Protein AF-A0A497P9Q4-F1 (afdb_monomer_lite)

Foldseek 3Di:
DDLVVLLVVLQCCLAPPFQKKDFDWDQDPVGIEGPDIWTAGLFKIFQWDDDPPRDTDTDMDGRPPVSNVVCCQQSVLSNVLSVQLSCVLVLLHAPVVSVVSLVSNPVRLVVVVVVCVVVCVVHVDDMDGDDSVVSVVSSVVSNVPSPHDHDDPPPPVSPPDDPPPDPDD

pLDDT: mean 74.86, std 11.6, range [41.75, 91.69]

Structure (mmCIF, N/CA/C/O backbone):
data_AF-A0A497P9Q4-F1
#
_entry.id   AF-A0A497P9Q4-F1
#
loop_
_atom_site.group_PDB
_atom_site.id
_atom_site.type_symbol
_atom_site.label_atom_id
_atom_site.label_alt_id
_atom_site.label_comp_id
_atom_site.label_asym_id
_atom_site.label_entity_id
_atom_site.label_seq_id
_atom_site.pdbx_PDB_ins_code
_atom_site.Cartn_x
_atom_site.Cartn_y
_atom_site.Cartn_z
_atom_site.occupancy
_atom_site.B_iso_or_equiv
_atom_site.auth_seq_id
_atom_site.auth_comp_id
_atom_site.auth_asym_id
_atom_site.auth_atom_id
_atom_site.pdbx_PDB_model_num
ATOM 1 N N . MET A 1 1 ? -23.223 4.518 8.539 1.00 63.44 1 MET A N 1
ATOM 2 C CA . MET A 1 1 ? -22.195 3.560 8.084 1.00 63.44 1 MET A CA 1
ATOM 3 C C . MET A 1 1 ? -21.773 2.740 9.290 1.00 63.44 1 MET A C 1
ATOM 5 O O . MET A 1 1 ? -21.449 3.337 10.309 1.00 63.44 1 MET A O 1
ATOM 9 N N . THR A 1 2 ? -21.890 1.415 9.238 1.00 78.62 2 THR A N 1
ATOM 10 C CA . THR A 1 2 ? -21.587 0.546 10.391 1.00 78.62 2 THR A CA 1
ATOM 11 C C . THR A 1 2 ? -20.082 0.281 10.493 1.00 78.62 2 THR A C 1
ATOM 13 O O . THR A 1 2 ? -19.375 0.343 9.486 1.00 78.62 2 THR A O 1
ATOM 16 N N . ILE A 1 3 ? -19.579 -0.062 11.686 1.00 72.06 3 ILE A N 1
ATOM 17 C CA . ILE A 1 3 ? -18.164 -0.440 11.886 1.00 72.06 3 ILE A CA 1
ATOM 18 C C . ILE A 1 3 ? -17.773 -1.582 10.938 1.00 72.06 3 ILE A C 1
ATOM 20 O O . ILE A 1 3 ? -16.712 -1.531 10.330 1.00 72.06 3 ILE A O 1
ATOM 24 N N . ARG A 1 4 ? -18.670 -2.553 10.711 1.00 73.56 4 ARG A N 1
ATOM 25 C CA . ARG A 1 4 ? -18.455 -3.662 9.765 1.00 73.56 4 ARG A CA 1
ATOM 26 C C . ARG A 1 4 ? -18.195 -3.178 8.334 1.00 73.56 4 ARG A C 1
ATOM 28 O O . ARG A 1 4 ? -17.281 -3.675 7.686 1.00 73.56 4 ARG A O 1
ATOM 35 N N . GLN A 1 5 ? -18.962 -2.197 7.850 1.00 77.31 5 GLN A N 1
ATOM 36 C CA . GLN A 1 5 ? -18.768 -1.622 6.511 1.00 77.31 5 GLN A CA 1
ATOM 37 C C . GLN A 1 5 ? -17.418 -0.912 6.397 1.00 77.31 5 GLN A C 1
ATOM 39 O O . GLN A 1 5 ? -16.720 -1.064 5.401 1.00 77.31 5 GLN A O 1
ATOM 44 N N . VAL A 1 6 ? -17.037 -0.170 7.436 1.00 73.12 6 VAL A N 1
ATOM 45 C CA . VAL A 1 6 ? -15.745 0.515 7.504 1.00 73.12 6 VAL A CA 1
ATOM 46 C C . VAL A 1 6 ? -14.591 -0.485 7.494 1.00 73.12 6 VAL A C 1
ATOM 48 O O . VAL A 1 6 ? -13.665 -0.332 6.703 1.00 73.12 6 VAL A O 1
ATOM 51 N N . SER A 1 7 ? -14.653 -1.520 8.335 1.00 72.69 7 SER A N 1
ATOM 52 C CA . SER A 1 7 ? -13.640 -2.575 8.394 1.00 72.69 7 SER A CA 1
ATOM 53 C C . SER A 1 7 ? -13.483 -3.273 7.050 1.00 72.69 7 SER A C 1
ATOM 55 O O . SER A 1 7 ? -12.363 -3.459 6.584 1.00 72.69 7 SER A O 1
ATOM 57 N N . LEU A 1 8 ? -14.604 -3.615 6.408 1.00 80.88 8 LEU A N 1
ATOM 58 C CA . LEU A 1 8 ? -14.600 -4.247 5.096 1.00 80.88 8 LEU A CA 1
ATOM 59 C C . LEU A 1 8 ? -13.942 -3.343 4.052 1.00 80.88 8 LEU A C 1
ATOM 61 O O . LEU A 1 8 ? -13.087 -3.806 3.307 1.00 80.88 8 LEU A O 1
ATOM 65 N N . ILE A 1 9 ? -14.296 -2.055 4.026 1.00 81.25 9 ILE A N 1
ATOM 66 C CA . ILE A 1 9 ? -13.698 -1.094 3.096 1.00 81.25 9 ILE A CA 1
ATOM 67 C C . ILE A 1 9 ? -12.200 -0.964 3.348 1.00 81.25 9 ILE A C 1
ATOM 69 O O . ILE A 1 9 ? -11.445 -1.062 2.391 1.00 81.25 9 ILE A O 1
ATOM 73 N N . MET A 1 10 ? -11.759 -0.826 4.602 1.00 78.31 10 MET A N 1
ATOM 74 C CA . MET A 1 10 ? -10.332 -0.728 4.926 1.00 78.31 10 MET A CA 1
ATOM 75 C C . MET A 1 10 ? -9.547 -1.958 4.466 1.00 78.31 10 MET A C 1
ATOM 77 O O . MET A 1 10 ? -8.491 -1.815 3.853 1.00 78.31 10 MET A O 1
ATOM 81 N N . VAL A 1 11 ? -10.069 -3.160 4.720 1.00 78.94 11 VAL A N 1
ATOM 82 C CA . VAL A 1 11 ? -9.423 -4.408 4.293 1.00 78.94 11 VAL A CA 1
ATOM 83 C C . VAL A 1 11 ? -9.405 -4.510 2.768 1.00 78.94 11 VAL A C 1
ATOM 85 O O . VAL A 1 11 ? -8.350 -4.758 2.191 1.00 78.94 11 VAL A O 1
ATOM 88 N N . LEU A 1 12 ? -10.531 -4.255 2.094 1.00 83.56 12 LEU A N 1
ATOM 89 C CA . LEU A 1 12 ? -10.599 -4.278 0.630 1.00 83.56 12 LEU A CA 1
ATOM 90 C C . LEU A 1 12 ? -9.632 -3.266 0.007 1.00 83.56 12 LEU A C 1
ATOM 92 O O . LEU A 1 12 ? -8.927 -3.605 -0.941 1.00 83.56 12 LEU A O 1
ATOM 96 N N . THR A 1 13 ? -9.534 -2.055 0.560 1.00 81.31 13 THR A N 1
ATOM 97 C CA . THR A 1 13 ? -8.573 -1.057 0.083 1.00 81.31 13 THR A CA 1
ATOM 98 C C . THR A 1 13 ? -7.134 -1.472 0.352 1.00 81.31 13 THR A C 1
ATOM 100 O O . THR A 1 13 ? -6.291 -1.236 -0.500 1.00 81.31 13 THR A O 1
ATOM 103 N N . SER A 1 14 ? -6.824 -2.125 1.476 1.00 79.06 14 SER A N 1
ATOM 104 C CA . SER A 1 14 ? -5.466 -2.633 1.738 1.00 79.06 14 SER A CA 1
ATOM 105 C C . SER A 1 14 ? -5.046 -3.725 0.749 1.00 79.06 14 SER A C 1
ATOM 107 O O . SER A 1 14 ? -3.877 -3.807 0.385 1.00 79.06 14 SER A O 1
ATOM 109 N N . VAL A 1 15 ? -5.992 -4.56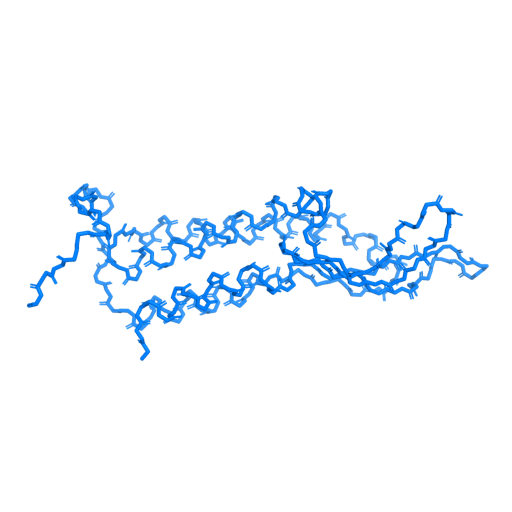4 0.324 1.00 83.31 15 VAL A N 1
ATOM 110 C CA . VAL A 1 15 ? -5.726 -5.723 -0.539 1.00 83.31 15 VAL A CA 1
ATOM 111 C C . VAL A 1 15 ? -5.684 -5.331 -2.020 1.00 83.31 15 VAL A C 1
ATOM 113 O O . VAL A 1 15 ? -4.820 -5.794 -2.765 1.00 83.31 15 VAL A O 1
ATOM 116 N N . VAL A 1 16 ? -6.620 -4.482 -2.454 1.00 86.25 16 VAL A N 1
ATOM 117 C CA . VAL A 1 16 ? -6.833 -4.160 -3.873 1.00 86.25 16 VAL A CA 1
ATOM 118 C C . VAL A 1 16 ? -6.130 -2.872 -4.293 1.00 86.25 16 VAL A C 1
ATOM 120 O O . VAL A 1 16 ? -5.790 -2.735 -5.466 1.00 86.25 16 VAL A O 1
ATOM 123 N N . ALA A 1 17 ? -5.903 -1.910 -3.397 1.00 85.69 17 ALA A N 1
ATOM 124 C CA . ALA A 1 17 ? -5.277 -0.662 -3.817 1.00 85.69 17 ALA A CA 1
ATOM 125 C C . ALA A 1 17 ? -3.794 -0.866 -4.179 1.00 85.69 17 ALA A C 1
ATOM 127 O O . ALA A 1 17 ? -3.105 -1.666 -3.538 1.00 85.69 17 ALA A O 1
ATOM 128 N N . PRO A 1 18 ? -3.279 -0.104 -5.161 1.00 83.94 18 PRO A N 1
ATOM 129 C CA . PRO A 1 18 ? -1.856 -0.041 -5.446 1.00 83.94 18 PRO A CA 1
ATOM 130 C C . PRO A 1 18 ? -1.036 0.300 -4.203 1.00 83.94 18 PRO A C 1
ATOM 132 O O . PRO A 1 18 ? -1.241 1.325 -3.550 1.00 83.94 18 PRO A O 1
ATOM 135 N N . VAL A 1 19 ? -0.078 -0.567 -3.916 1.00 81.62 19 VAL A N 1
ATOM 136 C CA . VAL A 1 19 ? 0.941 -0.416 -2.881 1.00 81.62 19 VAL A CA 1
ATOM 137 C C . VAL A 1 19 ? 2.153 0.322 -3.438 1.00 81.62 19 VAL A C 1
ATOM 139 O O . VAL A 1 19 ? 2.765 1.161 -2.785 1.00 81.62 19 VAL A O 1
ATOM 142 N N . MET A 1 20 ? 2.504 0.052 -4.688 1.00 81.06 20 MET A N 1
ATOM 143 C CA . MET A 1 20 ? 3.636 0.715 -5.310 1.00 81.06 20 MET A CA 1
ATOM 144 C C . MET A 1 20 ? 3.381 0.923 -6.788 1.00 81.06 20 MET A C 1
ATOM 146 O O . MET A 1 20 ? 2.845 0.047 -7.459 1.00 81.06 20 MET A O 1
ATOM 150 N N . VAL A 1 21 ? 3.780 2.084 -7.288 1.00 84.62 21 VAL A N 1
ATOM 151 C CA . VAL A 1 21 ? 3.859 2.378 -8.712 1.00 84.62 21 VAL A CA 1
ATOM 152 C C . VAL A 1 21 ? 5.260 2.882 -8.990 1.00 84.62 21 VAL A C 1
ATOM 154 O O . VAL A 1 21 ? 5.690 3.860 -8.377 1.00 84.62 21 VAL A O 1
ATOM 157 N N . TYR A 1 22 ? 5.978 2.228 -9.894 1.00 82.44 22 TYR A N 1
ATOM 158 C CA . TYR A 1 22 ? 7.312 2.665 -10.285 1.00 82.44 22 TYR A CA 1
ATOM 159 C C . TYR A 1 22 ? 7.564 2.443 -11.778 1.00 82.44 22 TYR A C 1
ATOM 161 O O . TYR A 1 22 ? 6.955 1.561 -12.387 1.00 82.44 22 TYR A O 1
ATOM 169 N N . PRO A 1 23 ? 8.427 3.259 -12.398 1.00 84.12 23 PRO A N 1
ATOM 170 C CA . PRO A 1 23 ? 8.819 3.073 -13.786 1.00 84.12 23 PRO A CA 1
ATOM 171 C C . PRO A 1 23 ? 9.629 1.788 -13.963 1.00 84.12 23 PRO A C 1
ATOM 173 O O . PRO A 1 23 ? 10.600 1.552 -13.247 1.00 84.12 23 PRO A O 1
ATOM 176 N N . TYR A 1 24 ? 9.280 0.998 -14.969 1.00 83.25 24 TYR A N 1
ATOM 177 C CA . TYR A 1 24 ? 10.203 0.051 -15.571 1.00 83.25 24 TYR A CA 1
ATOM 178 C C . TYR A 1 24 ? 11.028 0.780 -16.623 1.00 83.25 24 TYR A C 1
ATOM 180 O O . TYR A 1 24 ? 10.468 1.450 -17.498 1.00 83.25 24 TYR A O 1
ATOM 188 N N . THR A 1 25 ? 12.350 0.669 -16.536 1.00 81.88 25 THR A N 1
ATOM 189 C CA . THR A 1 25 ? 13.243 1.348 -17.473 1.00 81.88 25 THR A CA 1
ATOM 190 C C . THR A 1 25 ? 14.056 0.370 -18.292 1.00 81.88 25 THR A C 1
ATOM 192 O O . THR A 1 25 ? 14.638 -0.562 -17.738 1.00 81.88 25 THR A O 1
ATOM 195 N N . GLY A 1 26 ? 14.175 0.661 -19.578 1.00 80.62 26 GLY A N 1
ATOM 196 C CA . GLY A 1 26 ? 15.080 -0.016 -20.491 1.00 80.62 26 GLY A CA 1
ATOM 197 C C . GLY A 1 26 ? 16.280 0.846 -20.846 1.00 80.62 26 GLY A C 1
ATOM 198 O O . GLY A 1 26 ? 16.281 2.069 -20.672 1.00 80.62 26 GLY A O 1
ATOM 199 N N . TRP A 1 27 ? 17.312 0.195 -21.374 1.00 79.81 27 TRP A N 1
ATOM 200 C CA . TRP A 1 27 ? 18.444 0.870 -21.997 1.00 79.81 27 TRP A CA 1
ATOM 201 C C . TRP A 1 27 ? 18.186 1.045 -23.492 1.00 79.81 27 TRP A C 1
ATOM 203 O O . TRP A 1 27 ? 17.932 0.079 -24.206 1.00 79.81 27 TRP A O 1
ATOM 213 N N . SER A 1 28 ? 18.290 2.285 -23.967 1.00 79.00 28 SER A N 1
ATOM 214 C CA . SER A 1 28 ? 18.187 2.644 -25.382 1.00 79.00 28 SER A CA 1
ATOM 215 C C . SER A 1 28 ? 19.455 3.363 -25.856 1.00 79.00 28 SER A C 1
ATOM 217 O O . SER A 1 28 ? 20.307 3.744 -25.051 1.00 79.00 28 SER A O 1
ATOM 219 N N . HIS A 1 29 ? 19.563 3.622 -27.163 1.00 76.62 29 HIS A N 1
ATOM 220 C CA . HIS A 1 29 ? 20.673 4.390 -27.747 1.00 76.62 29 HIS A CA 1
ATOM 221 C C . HIS A 1 29 ? 20.802 5.814 -27.167 1.00 76.62 29 HIS A C 1
ATOM 223 O O . HIS A 1 29 ? 21.880 6.397 -27.223 1.00 76.62 29 HIS A O 1
ATOM 229 N N . GLY A 1 30 ? 19.725 6.368 -26.596 1.00 79.50 30 GLY A N 1
ATOM 230 C CA . GLY A 1 30 ? 19.709 7.679 -25.940 1.00 79.50 30 GLY A CA 1
ATOM 231 C C . GLY A 1 30 ? 19.903 7.635 -24.420 1.00 79.50 30 GLY A C 1
ATOM 232 O O . GLY A 1 30 ? 19.703 8.657 -23.770 1.00 79.50 30 GLY A O 1
ATOM 233 N N . GLY A 1 31 ? 20.246 6.476 -23.847 1.00 80.81 31 GLY A N 1
ATOM 234 C CA . GLY A 1 31 ? 20.352 6.261 -22.401 1.00 80.81 31 GLY A CA 1
ATOM 235 C C . GLY A 1 31 ? 19.156 5.514 -21.807 1.00 80.81 31 GLY A C 1
ATOM 236 O O . GLY A 1 31 ? 18.397 4.846 -22.520 1.00 80.81 31 GLY A O 1
ATOM 237 N N . VAL A 1 32 ? 19.012 5.605 -20.482 1.00 80.06 32 VAL A N 1
ATOM 238 C CA . VAL A 1 32 ? 17.931 4.953 -19.731 1.00 80.06 32 VAL A CA 1
ATOM 239 C C . VAL A 1 32 ? 16.615 5.683 -19.986 1.00 80.06 32 VAL A C 1
ATOM 241 O O . VAL A 1 32 ? 16.522 6.891 -19.775 1.00 80.06 32 VAL A O 1
ATOM 244 N N . GLN A 1 33 ? 15.597 4.951 -20.432 1.00 81.88 33 GLN A N 1
ATOM 245 C CA . GLN A 1 33 ? 14.264 5.487 -20.703 1.00 81.88 33 GLN A CA 1
ATOM 246 C C . GLN A 1 33 ? 13.202 4.678 -19.966 1.00 81.88 33 GLN A C 1
ATOM 248 O O . GLN A 1 33 ? 13.346 3.472 -19.775 1.00 81.88 33 GLN A O 1
ATOM 253 N N . VAL A 1 34 ? 12.122 5.343 -19.557 1.00 82.81 34 VAL A N 1
ATOM 254 C CA . VAL A 1 34 ? 10.944 4.674 -18.995 1.00 82.81 34 VAL A CA 1
ATOM 255 C C . VAL A 1 34 ? 10.184 3.999 -20.132 1.00 82.81 34 VAL A C 1
ATOM 257 O O . VAL A 1 34 ? 9.712 4.677 -21.039 1.00 82.81 34 VAL A O 1
ATOM 260 N N . GLU A 1 35 ? 10.048 2.677 -20.078 1.00 83.25 35 GLU A N 1
ATOM 261 C CA . GLU A 1 35 ? 9.288 1.920 -21.079 1.00 83.25 35 GLU A CA 1
ATOM 262 C C . GLU A 1 35 ? 7.805 1.853 -20.711 1.00 83.25 35 GLU A C 1
ATOM 264 O O . GLU A 1 35 ? 6.931 2.050 -21.551 1.00 83.25 35 GLU A O 1
ATOM 269 N N . HIS A 1 36 ? 7.510 1.569 -19.442 1.00 84.94 36 HIS A N 1
ATOM 270 C CA . HIS A 1 36 ? 6.153 1.488 -18.912 1.00 84.94 36 HIS A CA 1
ATOM 271 C C . HIS A 1 36 ? 6.160 1.642 -17.388 1.00 84.94 36 HIS A C 1
ATOM 273 O O . HIS A 1 36 ? 7.201 1.539 -16.743 1.00 84.94 36 HIS A O 1
ATOM 279 N N . TYR A 1 37 ? 4.991 1.870 -16.794 1.00 85.62 37 TYR A N 1
ATOM 280 C CA . TYR A 1 37 ? 4.829 1.857 -15.341 1.00 85.62 37 TYR A CA 1
ATOM 281 C C . TYR A 1 37 ? 4.399 0.481 -14.860 1.00 85.62 37 TYR A C 1
ATOM 283 O O . TYR A 1 37 ? 3.546 -0.166 -15.469 1.00 85.62 37 TYR A O 1
ATOM 291 N N . GLN A 1 38 ? 4.972 0.067 -13.739 1.00 87.25 38 GLN A N 1
ATOM 292 C CA . GLN A 1 38 ? 4.554 -1.113 -13.009 1.00 87.25 38 GLN A CA 1
ATOM 293 C C . GLN A 1 38 ? 3.708 -0.701 -11.817 1.00 87.25 38 GLN A C 1
ATOM 295 O O . GLN A 1 38 ? 4.009 0.289 -11.152 1.00 87.25 38 GLN A O 1
ATOM 300 N N . VAL A 1 39 ? 2.664 -1.473 -11.542 1.00 88.62 39 VAL A N 1
ATOM 301 C CA . VAL A 1 39 ? 1.769 -1.290 -10.408 1.00 88.62 39 VAL A CA 1
ATOM 302 C C . VAL A 1 39 ? 1.729 -2.581 -9.613 1.00 88.62 39 VAL A C 1
ATOM 304 O O . VAL A 1 39 ? 1.401 -3.637 -10.141 1.00 88.62 39 VAL A O 1
ATOM 307 N N . TYR A 1 40 ? 2.036 -2.482 -8.330 1.00 85.88 40 TYR A N 1
ATOM 308 C CA . TYR A 1 40 ? 2.024 -3.586 -7.388 1.00 85.88 40 TYR A CA 1
ATOM 309 C C . TYR A 1 40 ? 0.885 -3.381 -6.408 1.00 85.88 40 TYR A C 1
ATOM 311 O O . TYR A 1 40 ? 0.808 -2.336 -5.766 1.00 85.88 40 TYR A O 1
ATOM 319 N N . ALA A 1 41 ? 0.037 -4.385 -6.259 1.00 88.44 41 ALA A N 1
ATOM 320 C CA . ALA A 1 41 ? -0.914 -4.525 -5.170 1.00 88.44 41 ALA A CA 1
ATOM 321 C C . ALA A 1 41 ? -0.718 -5.896 -4.509 1.00 88.44 41 ALA A C 1
ATOM 323 O O . ALA A 1 41 ? 0.064 -6.722 -4.978 1.00 88.44 41 ALA A O 1
ATOM 324 N N . MET A 1 42 ? -1.425 -6.156 -3.409 1.00 86.62 42 MET A N 1
ATOM 325 C CA . MET A 1 42 ? -1.252 -7.411 -2.673 1.00 86.62 42 MET A CA 1
ATOM 326 C C . MET A 1 42 ? -1.702 -8.635 -3.480 1.00 86.62 42 MET A C 1
ATOM 328 O O . MET A 1 42 ? -1.099 -9.697 -3.379 1.00 86.62 42 MET A O 1
ATOM 332 N N . VAL A 1 43 ? -2.781 -8.503 -4.257 1.00 90.06 43 VAL A N 1
ATOM 333 C CA . VAL A 1 43 ? -3.389 -9.627 -5.000 1.00 90.06 43 VAL A CA 1
ATOM 334 C C . VAL A 1 43 ? -3.261 -9.502 -6.509 1.00 90.06 43 VAL A C 1
ATOM 336 O O . VAL A 1 43 ? -3.602 -10.440 -7.228 1.00 90.06 43 VAL A O 1
ATOM 339 N N . TRP A 1 44 ? -2.787 -8.359 -7.000 1.00 90.69 44 TRP A N 1
ATOM 340 C CA . TRP A 1 44 ? -2.613 -8.130 -8.424 1.00 90.69 44 TRP A CA 1
ATOM 341 C C . TRP A 1 44 ? -1.382 -7.284 -8.715 1.00 90.69 44 TRP A C 1
ATOM 343 O O . TRP A 1 44 ? -0.913 -6.506 -7.888 1.00 90.69 44 TRP A O 1
ATOM 353 N N . TYR A 1 45 ? -0.869 -7.453 -9.919 1.00 89.06 45 TYR A N 1
ATOM 354 C CA . TYR A 1 45 ? 0.276 -6.737 -10.447 1.00 89.06 45 TYR A CA 1
ATOM 355 C C . TYR A 1 45 ? -0.021 -6.349 -11.892 1.00 89.0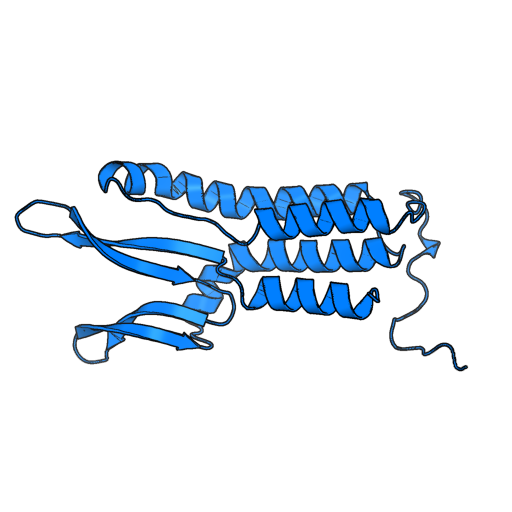6 45 TYR A C 1
ATOM 357 O O . TYR A 1 45 ? -0.621 -7.127 -12.630 1.00 89.06 45 TYR A O 1
ATOM 365 N N . TYR A 1 46 ? 0.400 -5.158 -12.295 1.00 89.62 46 TYR A N 1
ATOM 366 C CA . TYR A 1 46 ? 0.445 -4.731 -13.687 1.00 89.62 46 TYR A CA 1
ATOM 367 C C . TYR A 1 46 ? 1.877 -4.361 -14.044 1.00 89.62 46 TYR A C 1
ATOM 369 O O . TYR A 1 46 ? 2.494 -3.568 -13.340 1.00 89.62 46 TYR A O 1
ATOM 377 N N . GLY A 1 47 ? 2.400 -4.883 -15.146 1.00 87.94 47 GLY A N 1
ATOM 378 C CA . GLY A 1 47 ? 3.722 -4.496 -15.629 1.00 87.94 47 GLY A CA 1
ATOM 379 C C . GLY A 1 47 ? 4.334 -5.538 -16.548 1.00 87.94 47 GLY A C 1
ATOM 380 O O . GLY A 1 47 ? 3.616 -6.355 -17.129 1.00 87.94 47 GLY A O 1
ATOM 381 N N . ALA A 1 48 ? 5.662 -5.505 -16.670 1.00 81.06 48 ALA A N 1
ATOM 382 C CA . ALA A 1 48 ? 6.425 -6.488 -17.420 1.00 81.06 48 ALA A CA 1
ATOM 383 C C . ALA A 1 48 ? 6.170 -7.892 -16.873 1.00 81.06 48 ALA A C 1
ATOM 385 O O . ALA A 1 48 ? 6.359 -8.179 -15.689 1.00 81.06 48 ALA A O 1
ATOM 386 N N . VAL A 1 49 ? 5.758 -8.766 -17.773 1.00 74.12 49 VAL A N 1
ATOM 387 C CA . VAL A 1 49 ? 5.503 -10.168 -17.530 1.00 74.12 49 VAL A CA 1
ATOM 388 C C . VAL A 1 49 ? 6.485 -10.965 -18.381 1.00 74.12 49 VAL A C 1
ATOM 390 O O . VAL A 1 49 ? 6.445 -10.881 -19.609 1.00 74.12 49 VAL A O 1
ATOM 393 N N . TYR A 1 50 ? 7.345 -11.748 -17.725 1.00 67.56 50 TYR A N 1
ATOM 394 C CA . TYR A 1 50 ? 8.254 -12.665 -18.412 1.00 67.56 50 TYR A CA 1
ATOM 395 C C . TYR A 1 50 ? 7.443 -13.800 -19.054 1.00 67.56 50 TYR A C 1
ATOM 397 O O . TYR A 1 50 ? 6.819 -14.601 -18.346 1.00 67.56 50 TYR A O 1
ATOM 405 N N . GLY A 1 51 ? 7.418 -13.848 -20.387 1.00 60.53 51 GLY A N 1
ATOM 406 C CA . GLY A 1 51 ? 6.925 -14.988 -21.155 1.00 60.53 51 GLY A CA 1
ATOM 407 C C . GLY A 1 51 ? 7.992 -16.080 -21.264 1.00 60.53 51 GLY A C 1
ATOM 408 O O . GLY A 1 51 ? 9.189 -15.800 -21.211 1.00 60.53 51 GLY A O 1
ATOM 409 N N . GLY A 1 52 ? 7.575 -17.337 -21.447 1.00 52.94 52 GLY A N 1
ATOM 410 C CA . GLY A 1 52 ? 8.467 -18.509 -21.518 1.00 52.94 52 GLY A CA 1
ATOM 411 C C . GLY A 1 52 ? 9.479 -18.527 -22.677 1.00 52.94 52 GLY A C 1
ATOM 412 O O . GLY A 1 52 ? 10.217 -19.496 -22.807 1.00 52.94 52 GLY A O 1
ATOM 413 N N . TYR A 1 53 ? 9.538 -17.474 -23.497 1.00 51.59 53 TYR A N 1
ATOM 414 C CA . TYR A 1 53 ? 10.376 -17.381 -24.697 1.00 51.59 53 TYR A CA 1
ATOM 415 C C . TYR A 1 53 ? 11.209 -16.090 -24.776 1.00 51.59 53 TYR A C 1
ATOM 417 O O . TYR A 1 53 ? 11.676 -15.725 -25.848 1.00 51.59 53 TYR A O 1
ATOM 425 N N . GLY A 1 54 ? 11.410 -15.386 -23.654 1.00 56.97 54 GLY A N 1
ATOM 426 C CA . GLY A 1 54 ? 12.210 -14.150 -23.623 1.00 56.97 54 GLY A CA 1
ATOM 427 C C . GLY A 1 54 ? 11.481 -12.905 -24.140 1.00 56.97 54 GLY A C 1
ATOM 428 O O . GLY A 1 54 ? 12.072 -11.830 -24.202 1.00 56.97 54 GLY A O 1
ATOM 429 N N . GLU A 1 55 ? 10.194 -13.028 -24.469 1.00 56.38 55 GLU A N 1
ATOM 430 C CA . GLU A 1 55 ? 9.325 -11.894 -24.773 1.00 56.38 55 GLU A CA 1
ATOM 431 C C . GLU A 1 55 ? 8.752 -11.301 -23.480 1.00 56.38 55 GLU A C 1
ATOM 433 O O . GLU A 1 55 ? 8.194 -12.011 -22.634 1.00 56.38 55 GLU A O 1
ATOM 438 N N . TYR A 1 56 ? 8.881 -9.982 -23.338 1.00 68.81 56 TYR A N 1
ATOM 439 C CA . TYR A 1 56 ? 8.203 -9.218 -22.300 1.00 68.81 56 TYR A CA 1
ATOM 440 C C . TYR A 1 56 ? 6.865 -8.735 -22.847 1.00 68.81 56 TYR A C 1
ATOM 442 O O . TYR A 1 56 ? 6.814 -7.907 -23.754 1.00 68.81 56 TYR A O 1
ATOM 450 N N . SER A 1 57 ? 5.774 -9.229 -22.273 1.00 75.62 57 SER A N 1
ATOM 451 C CA . SER A 1 57 ? 4.451 -8.632 -22.473 1.00 75.62 57 SER A CA 1
ATOM 452 C C . SER A 1 57 ? 4.119 -7.737 -21.285 1.00 75.62 57 SER A C 1
ATOM 454 O O . SER A 1 57 ? 4.472 -8.075 -20.157 1.00 75.62 57 SER A O 1
ATOM 456 N N . VAL A 1 58 ? 3.424 -6.623 -21.503 1.00 84.62 58 VAL A N 1
ATOM 457 C CA . VAL A 1 58 ? 2.846 -5.837 -20.404 1.00 84.62 58 VAL A CA 1
ATOM 458 C C . VAL A 1 58 ? 1.431 -6.342 -20.151 1.00 84.62 58 VAL A C 1
ATOM 460 O O . VAL A 1 58 ? 0.632 -6.433 -21.082 1.00 84.62 58 VAL A O 1
ATOM 463 N N . GLY A 1 59 ? 1.108 -6.685 -18.906 1.00 87.81 59 GLY A N 1
ATOM 464 C CA . GLY A 1 59 ? -0.208 -7.231 -18.582 1.00 87.81 59 GLY A CA 1
ATOM 465 C C . GLY A 1 59 ? -0.534 -7.227 -17.097 1.00 87.81 59 GLY A C 1
ATOM 466 O O . GLY A 1 59 ? 0.305 -6.893 -16.263 1.00 87.81 59 GLY A O 1
ATOM 467 N N . ILE A 1 60 ? -1.778 -7.602 -16.784 1.00 90.06 60 ILE A N 1
ATOM 468 C CA . ILE A 1 60 ? -2.264 -7.775 -15.412 1.00 90.06 60 ILE A CA 1
ATOM 469 C C . ILE A 1 60 ? -2.119 -9.244 -15.018 1.00 90.06 60 ILE A C 1
ATOM 471 O O . ILE A 1 60 ? -2.562 -10.136 -15.743 1.00 90.06 60 ILE A O 1
ATOM 475 N N . ARG A 1 61 ? -1.543 -9.496 -13.846 1.00 88.75 61 ARG A N 1
ATOM 476 C CA . ARG A 1 61 ? -1.511 -10.810 -13.204 1.00 88.75 61 ARG A CA 1
ATOM 477 C C . ARG A 1 61 ? -2.194 -10.746 -11.853 1.00 88.75 61 ARG A C 1
ATOM 479 O O . ARG A 1 61 ? -2.016 -9.785 -11.110 1.00 88.75 61 ARG A O 1
ATOM 486 N N . PHE A 1 62 ? -2.929 -11.800 -11.530 1.00 91.69 62 PHE A N 1
ATOM 487 C CA . PHE A 1 62 ? -3.525 -12.003 -10.217 1.00 91.69 62 PHE A CA 1
ATOM 488 C C . PHE A 1 62 ? -2.802 -13.146 -9.515 1.00 91.69 62 PHE A C 1
ATOM 490 O O . PHE A 1 62 ? -2.465 -14.139 -10.156 1.00 91.69 62 PHE A O 1
ATOM 497 N N . PHE A 1 63 ? -2.584 -13.001 -8.209 1.00 88.94 63 PHE A N 1
ATOM 498 C CA . PHE A 1 63 ? -2.017 -14.043 -7.348 1.00 88.94 63 PHE A CA 1
ATOM 499 C C . PHE A 1 63 ? -0.665 -14.618 -7.821 1.00 88.94 63 PHE A C 1
ATOM 501 O O . PHE A 1 63 ? -0.406 -15.807 -7.651 1.00 88.94 63 PHE A O 1
ATOM 508 N N . ASP A 1 64 ? 0.204 -13.790 -8.414 1.00 86.62 64 ASP A N 1
ATOM 509 C CA . ASP A 1 64 ? 1.573 -14.190 -8.772 1.00 86.62 64 ASP A CA 1
ATOM 510 C C . ASP A 1 64 ? 2.404 -14.378 -7.483 1.00 86.62 64 ASP A C 1
ATOM 512 O O . ASP A 1 64 ? 2.659 -13.389 -6.789 1.00 86.62 64 ASP A O 1
ATOM 516 N N . PRO A 1 65 ? 2.831 -15.607 -7.122 1.00 86.25 65 PRO A N 1
ATOM 517 C CA . PRO A 1 65 ? 3.442 -15.867 -5.818 1.00 86.25 65 PRO A CA 1
ATOM 518 C C . PRO A 1 65 ? 4.734 -15.086 -5.584 1.00 86.25 65 PRO A C 1
ATOM 520 O O . PRO A 1 65 ? 4.999 -14.667 -4.458 1.00 86.25 65 PRO A O 1
ATOM 523 N N . LEU A 1 66 ? 5.530 -14.865 -6.634 1.00 84.25 66 LEU A N 1
ATOM 524 C CA . LEU A 1 66 ? 6.790 -14.135 -6.526 1.00 84.25 66 LEU A CA 1
ATOM 525 C C . LEU A 1 66 ? 6.527 -12.658 -6.216 1.00 84.25 66 LEU A C 1
ATOM 527 O O . LEU A 1 66 ? 7.182 -12.079 -5.350 1.00 84.25 66 LEU A O 1
ATOM 531 N N . MET A 1 67 ? 5.527 -12.072 -6.878 1.00 82.56 67 MET A N 1
ATOM 532 C CA . MET A 1 67 ? 5.128 -10.682 -6.642 1.00 82.56 67 MET A CA 1
ATOM 533 C C . MET A 1 67 ? 4.401 -10.504 -5.306 1.00 82.56 67 MET A C 1
ATOM 535 O O . MET A 1 67 ? 4.578 -9.500 -4.616 1.00 82.56 67 MET A O 1
ATOM 539 N N . MET A 1 68 ? 3.616 -11.494 -4.881 1.00 84.00 68 MET A N 1
ATOM 540 C CA . MET A 1 68 ? 3.024 -11.491 -3.544 1.00 84.00 68 MET A CA 1
ATOM 541 C C . MET A 1 68 ? 4.119 -11.521 -2.474 1.00 84.00 68 MET A C 1
ATOM 543 O O . MET A 1 68 ? 4.107 -10.696 -1.566 1.00 84.00 68 MET A O 1
ATOM 547 N N . LEU A 1 69 ? 5.116 -12.401 -2.612 1.00 85.69 69 LEU A N 1
ATOM 548 C CA . LEU A 1 69 ? 6.249 -12.475 -1.685 1.00 85.69 69 LEU A CA 1
ATOM 549 C C . LEU A 1 69 ? 7.042 -11.163 -1.626 1.00 85.69 69 LEU A C 1
ATOM 551 O O . LEU A 1 69 ? 7.407 -10.724 -0.536 1.00 85.69 69 LEU A O 1
ATOM 555 N N . SER A 1 70 ? 7.274 -10.508 -2.768 1.00 80.38 70 SER A N 1
ATOM 556 C CA . SER A 1 70 ? 8.017 -9.241 -2.811 1.00 80.38 70 SER A CA 1
ATOM 557 C C . SER A 1 70 ? 7.246 -8.062 -2.207 1.00 80.38 70 SER A C 1
ATOM 559 O O . SER A 1 70 ? 7.858 -7.117 -1.709 1.00 80.38 70 SER A O 1
ATOM 561 N N . THR A 1 71 ? 5.911 -8.122 -2.180 1.00 81.56 71 THR A N 1
ATOM 562 C CA . THR A 1 71 ? 5.055 -7.070 -1.608 1.00 81.56 71 THR A CA 1
ATOM 563 C C . THR A 1 71 ? 4.709 -7.288 -0.132 1.00 81.56 71 THR A C 1
ATOM 565 O O . THR A 1 71 ? 4.249 -6.344 0.517 1.00 81.56 71 THR A O 1
ATOM 568 N N . ILE A 1 72 ? 4.968 -8.471 0.445 1.00 85.81 72 ILE A N 1
ATOM 569 C CA . ILE A 1 72 ? 4.729 -8.784 1.873 1.00 85.81 72 ILE A CA 1
ATOM 570 C C . ILE A 1 72 ? 5.326 -7.740 2.829 1.00 85.81 72 ILE A C 1
ATOM 572 O O . ILE A 1 72 ? 4.585 -7.264 3.694 1.00 85.81 72 ILE A O 1
ATOM 576 N N . PRO A 1 73 ? 6.607 -7.329 2.700 1.00 84.06 73 PRO A N 1
ATOM 577 C CA . PRO A 1 73 ? 7.213 -6.393 3.647 1.00 84.06 73 PRO A CA 1
ATOM 578 C C . PRO A 1 73 ? 6.477 -5.055 3.721 1.00 84.06 73 PRO A C 1
ATOM 580 O O . PRO A 1 73 ? 6.461 -4.423 4.770 1.00 84.06 73 PRO A O 1
ATOM 583 N N . VAL A 1 74 ? 5.842 -4.635 2.624 1.00 81.94 74 VAL A N 1
ATOM 584 C CA . VAL A 1 74 ? 5.107 -3.369 2.548 1.00 81.94 74 VAL A CA 1
ATOM 585 C C . VAL A 1 74 ? 3.630 -3.549 2.917 1.00 81.94 74 VAL A C 1
ATOM 587 O O . VAL A 1 74 ? 3.062 -2.718 3.621 1.00 81.94 74 VAL A O 1
ATOM 590 N N . THR A 1 75 ? 3.002 -4.644 2.486 1.00 82.25 75 THR A N 1
ATOM 591 C CA . THR A 1 75 ? 1.560 -4.893 2.671 1.00 82.25 75 THR A CA 1
ATOM 592 C C . THR A 1 75 ? 1.196 -5.354 4.078 1.00 82.25 75 THR A C 1
ATOM 594 O O . THR A 1 75 ? 0.180 -4.912 4.614 1.00 82.25 75 THR A O 1
ATOM 597 N N . VAL A 1 76 ? 2.018 -6.198 4.713 1.00 86.56 76 VAL A N 1
ATOM 598 C CA . VAL A 1 76 ? 1.734 -6.725 6.058 1.00 86.56 76 VAL A CA 1
ATOM 599 C C . VAL A 1 76 ? 1.617 -5.608 7.104 1.00 86.56 76 VAL A C 1
ATOM 601 O O . VAL A 1 76 ? 0.611 -5.584 7.812 1.00 86.56 76 VAL A O 1
ATOM 604 N N . PRO A 1 77 ? 2.546 -4.637 7.195 1.00 85.69 77 PRO A N 1
ATOM 605 C CA . PRO A 1 77 ? 2.400 -3.501 8.107 1.00 85.69 77 PRO A CA 1
ATOM 606 C C . PRO A 1 77 ? 1.109 -2.701 7.896 1.00 85.69 77 PRO A C 1
ATOM 608 O O . PRO A 1 77 ? 0.468 -2.295 8.866 1.00 85.69 77 PRO A O 1
ATOM 611 N N . VAL A 1 78 ? 0.709 -2.498 6.636 1.00 83.19 78 VAL A N 1
ATOM 612 C CA . VAL A 1 78 ? -0.508 -1.755 6.278 1.00 83.19 78 VAL A CA 1
ATOM 613 C C . VAL A 1 78 ? -1.762 -2.518 6.705 1.00 83.19 78 VAL A C 1
ATOM 615 O O . VAL A 1 78 ? -2.658 -1.929 7.311 1.00 83.19 78 VAL A O 1
ATOM 618 N N . LEU A 1 79 ? -1.801 -3.833 6.482 1.00 84.31 79 LEU A N 1
ATOM 619 C CA . LEU A 1 79 ? -2.886 -4.695 6.955 1.00 84.31 79 LEU A CA 1
ATOM 620 C C . LEU A 1 79 ? -2.981 -4.720 8.480 1.00 84.31 79 LEU A C 1
ATOM 622 O O . LEU A 1 79 ? -4.073 -4.589 9.030 1.00 84.31 79 LEU A O 1
ATOM 626 N N . LEU A 1 80 ? -1.851 -4.858 9.176 1.00 86.56 80 LEU A N 1
ATOM 627 C CA . LEU A 1 80 ? -1.834 -4.855 10.636 1.00 86.56 80 LEU A CA 1
ATOM 628 C C . LEU A 1 80 ? -2.320 -3.512 11.196 1.00 86.56 80 LEU A C 1
ATOM 630 O O . LEU A 1 80 ? -3.057 -3.492 12.180 1.00 86.56 80 LEU A O 1
ATOM 634 N N . PHE A 1 81 ? -1.968 -2.394 10.555 1.00 85.94 81 PHE A N 1
ATOM 635 C CA . PHE A 1 81 ? -2.510 -1.088 10.919 1.00 85.94 81 PHE A CA 1
ATOM 636 C C . PHE A 1 81 ? -4.018 -0.993 10.659 1.00 85.94 81 PHE A C 1
ATOM 638 O O . PHE A 1 81 ? -4.751 -0.545 11.539 1.00 85.94 81 PHE A O 1
ATOM 645 N N . ALA A 1 82 ? -4.510 -1.469 9.512 1.00 82.94 82 ALA A N 1
ATOM 646 C CA . ALA A 1 82 ? -5.944 -1.509 9.230 1.00 82.94 82 ALA A CA 1
ATOM 647 C C . ALA A 1 82 ? -6.708 -2.329 10.286 1.00 82.94 82 ALA A C 1
ATOM 649 O O . ALA A 1 82 ? -7.720 -1.870 10.818 1.00 82.94 82 ALA A O 1
ATOM 650 N N . LEU A 1 83 ? -6.187 -3.500 10.667 1.00 84.31 83 LEU A N 1
ATOM 651 C CA . LEU A 1 83 ? -6.744 -4.320 11.745 1.00 84.31 83 LEU A CA 1
ATOM 652 C C . LEU A 1 83 ? -6.705 -3.598 13.099 1.00 84.31 83 LEU A C 1
ATOM 654 O O . LEU A 1 83 ? -7.689 -3.645 13.839 1.00 84.31 83 LEU A O 1
ATOM 658 N N . ALA A 1 84 ? -5.617 -2.890 13.412 1.00 84.94 84 ALA A N 1
ATOM 659 C CA . ALA A 1 84 ? -5.507 -2.097 14.634 1.00 84.94 84 ALA A CA 1
ATOM 660 C C . ALA A 1 84 ? -6.540 -0.958 14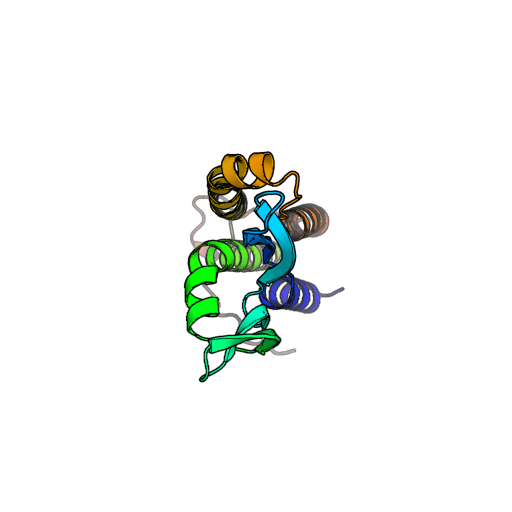.674 1.00 84.94 84 ALA A C 1
ATOM 662 O O . ALA A 1 84 ? -7.157 -0.740 15.716 1.00 84.94 84 ALA A O 1
ATOM 663 N N . VAL A 1 85 ? -6.788 -0.269 13.551 1.00 81.06 85 VAL A N 1
ATOM 664 C CA . VAL A 1 85 ? -7.840 0.761 13.444 1.00 81.06 85 VAL A CA 1
ATOM 665 C C . VAL A 1 85 ? -9.211 0.150 13.720 1.00 81.06 85 VAL A C 1
ATOM 667 O O . VAL A 1 85 ? -9.984 0.713 14.494 1.00 81.06 85 VAL A O 1
ATOM 670 N N . VAL A 1 86 ? -9.509 -1.017 13.141 1.00 80.75 86 VAL A N 1
ATOM 671 C CA . VAL A 1 86 ? -10.775 -1.723 13.383 1.00 80.75 86 VAL A CA 1
ATOM 672 C C . VAL A 1 86 ? -10.929 -2.087 14.858 1.00 80.75 86 VAL A C 1
ATOM 674 O O . VAL A 1 86 ? -11.965 -1.789 15.449 1.00 80.75 86 VAL A O 1
ATOM 677 N N . ARG A 1 87 ? -9.897 -2.670 15.476 1.00 79.44 87 ARG A N 1
ATOM 678 C CA . ARG A 1 87 ? -9.917 -3.033 16.901 1.00 79.44 87 ARG A CA 1
ATOM 679 C C . ARG A 1 87 ? -10.048 -1.809 17.806 1.00 79.44 87 ARG A C 1
ATOM 681 O O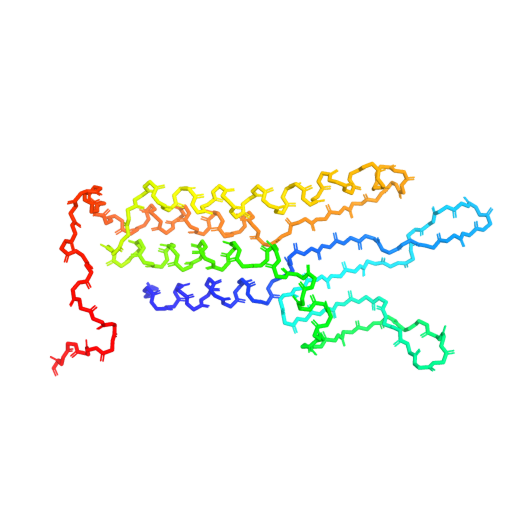 . ARG A 1 87 ? -10.775 -1.858 18.794 1.00 79.44 87 ARG A O 1
ATOM 688 N N . TYR A 1 88 ? -9.409 -0.696 17.450 1.00 80.25 88 TYR A N 1
ATOM 689 C CA . TYR A 1 88 ? -9.565 0.575 18.155 1.00 80.25 88 TYR A CA 1
ATOM 690 C C . TYR A 1 88 ? -10.998 1.110 18.051 1.00 80.25 88 TYR A C 1
ATOM 692 O O . TYR A 1 88 ? -11.584 1.498 19.057 1.00 80.25 88 TYR A O 1
ATOM 700 N N . CYS A 1 89 ? -11.606 1.045 16.862 1.00 76.56 89 CYS A N 1
ATOM 701 C CA . CYS A 1 89 ? -13.011 1.409 16.645 1.00 76.56 89 CYS A CA 1
ATOM 702 C C . CYS A 1 89 ? -14.004 0.468 17.348 1.00 76.56 89 CYS A C 1
ATOM 704 O O . CYS A 1 89 ? -15.185 0.781 17.429 1.00 76.56 89 CYS A O 1
ATOM 706 N N . GLN A 1 90 ? -13.549 -0.680 17.844 1.00 75.31 90 GLN A N 1
ATOM 707 C CA . GLN A 1 90 ? -14.327 -1.585 18.692 1.00 75.31 90 GLN A CA 1
ATOM 708 C C . GLN A 1 90 ? -14.058 -1.361 20.188 1.00 75.31 90 GLN A C 1
ATOM 710 O O . GLN A 1 90 ? -14.607 -2.081 21.012 1.00 75.31 90 GLN A O 1
ATOM 715 N N . GLY A 1 91 ? -13.188 -0.411 20.551 1.00 74.44 91 GLY A N 1
ATOM 716 C CA . GLY A 1 91 ? -12.766 -0.190 21.934 1.00 74.44 91 GLY A CA 1
ATOM 717 C C . GLY A 1 91 ? -11.863 -1.289 22.495 1.00 74.44 91 GLY A C 1
ATOM 718 O O . GLY A 1 91 ? -11.678 -1.351 23.698 1.00 74.44 91 GLY A O 1
ATOM 719 N N . ARG A 1 92 ? -11.279 -2.146 21.650 1.00 76.12 92 ARG A N 1
ATOM 720 C CA . ARG A 1 92 ? -10.431 -3.286 22.056 1.00 76.12 92 ARG A CA 1
ATOM 721 C C . ARG A 1 92 ? -8.939 -3.034 21.831 1.00 76.12 92 ARG A C 1
ATOM 723 O O . ARG A 1 92 ? -8.156 -3.967 21.684 1.00 76.12 92 ARG A O 1
ATOM 730 N N . TRP A 1 93 ? -8.539 -1.776 21.666 1.00 76.06 93 TRP A N 1
ATOM 731 C CA . TRP A 1 93 ? -7.156 -1.423 21.351 1.00 76.06 93 TRP A CA 1
ATOM 732 C C . TRP A 1 93 ? -6.807 -0.047 21.911 1.00 76.06 93 TRP A C 1
ATOM 734 O O . TRP A 1 93 ? -7.649 0.849 21.961 1.00 76.06 93 TRP A O 1
ATOM 744 N N . HIS A 1 94 ? -5.546 0.152 22.291 1.00 80.25 94 HIS A N 1
ATOM 745 C CA . HIS A 1 94 ? -5.081 1.426 22.847 1.00 80.25 94 HIS A CA 1
ATOM 746 C C . HIS A 1 94 ? -4.584 2.385 21.761 1.00 80.25 94 HIS A C 1
ATOM 748 O O . HIS A 1 94 ? -3.930 1.972 20.802 1.00 80.25 94 HIS A O 1
ATOM 754 N N . MET A 1 95 ? -4.778 3.689 21.974 1.00 79.06 95 MET A N 1
ATOM 755 C CA . MET A 1 95 ? -4.308 4.727 21.045 1.00 79.06 95 MET A CA 1
ATOM 756 C C . MET A 1 95 ? -2.791 4.659 20.804 1.00 79.06 95 MET A C 1
ATOM 758 O O . MET A 1 95 ? -2.345 4.771 19.668 1.00 79.06 95 MET A O 1
ATOM 762 N N . ALA A 1 96 ? -1.987 4.431 21.848 1.00 79.12 96 ALA A N 1
ATOM 763 C CA . ALA A 1 96 ? -0.528 4.372 21.715 1.00 79.12 96 ALA A CA 1
ATOM 764 C C . ALA A 1 96 ? -0.075 3.234 20.782 1.00 79.12 96 ALA A C 1
ATOM 766 O O . ALA A 1 96 ? 0.742 3.451 19.888 1.00 79.12 96 ALA A O 1
ATOM 767 N N . LYS A 1 97 ? -0.665 2.039 20.936 1.00 82.88 97 LYS A N 1
ATOM 768 C CA . LYS A 1 97 ? -0.403 0.893 20.054 1.00 82.88 97 LYS A CA 1
ATOM 769 C C . LYS A 1 97 ? -0.873 1.188 18.624 1.00 82.88 97 LYS A C 1
ATOM 771 O O . LYS A 1 97 ? -0.189 0.826 17.674 1.00 82.88 97 LYS A O 1
ATOM 776 N N . LEU A 1 98 ? -2.011 1.867 18.459 1.00 84.62 98 LEU A N 1
ATOM 777 C CA . LEU A 1 98 ? -2.517 2.270 17.145 1.00 84.62 98 LEU A CA 1
ATOM 778 C C . LEU A 1 98 ? -1.567 3.239 16.426 1.00 84.62 98 LEU A C 1
ATOM 780 O O . LEU A 1 98 ? -1.269 3.041 15.251 1.00 84.62 98 LEU A O 1
ATOM 784 N N . LEU A 1 99 ? -1.064 4.253 17.134 1.00 83.62 99 LEU A N 1
ATOM 785 C CA . LEU A 1 99 ? -0.097 5.208 16.594 1.00 83.62 99 LEU A CA 1
ATOM 786 C C . LEU A 1 99 ? 1.213 4.520 16.206 1.00 83.62 99 LEU A C 1
ATOM 788 O O . LEU A 1 99 ? 1.717 4.767 15.114 1.00 83.62 99 LEU A O 1
ATOM 792 N N . ALA A 1 100 ? 1.728 3.621 17.051 1.00 85.62 100 ALA A N 1
ATOM 793 C CA . ALA A 1 100 ? 2.920 2.837 16.735 1.00 85.62 100 ALA A CA 1
ATOM 794 C C . ALA A 1 100 ? 2.730 2.014 15.448 1.00 85.62 100 ALA A C 1
ATOM 796 O O . ALA A 1 100 ? 3.576 2.063 14.558 1.00 85.62 100 ALA A O 1
ATOM 797 N N . MET A 1 101 ? 1.587 1.336 15.301 1.00 87.25 101 MET A N 1
ATOM 798 C CA . MET A 1 101 ? 1.252 0.602 14.076 1.00 87.25 101 MET A CA 1
ATOM 799 C C . MET A 1 101 ? 1.141 1.522 12.856 1.00 87.25 101 MET A C 1
ATOM 801 O O . MET A 1 101 ? 1.631 1.176 11.783 1.00 87.25 101 MET A O 1
ATOM 805 N N . GLY A 1 102 ? 0.555 2.710 13.023 1.00 83.81 102 GLY A N 1
ATOM 806 C CA . GLY A 1 102 ? 0.485 3.723 11.971 1.00 83.81 102 GLY A CA 1
ATOM 807 C C . GLY A 1 102 ? 1.872 4.162 11.506 1.00 83.81 102 GLY A C 1
ATOM 808 O O . GLY A 1 102 ? 2.147 4.165 10.309 1.00 83.81 102 GLY A O 1
ATOM 809 N N . VAL A 1 103 ? 2.780 4.440 12.444 1.00 86.12 103 VAL A N 1
ATOM 810 C CA . VAL A 1 103 ? 4.173 4.803 12.148 1.00 86.12 103 VAL A CA 1
ATOM 811 C C . VAL A 1 103 ? 4.895 3.676 11.405 1.00 86.12 103 VAL A C 1
ATOM 813 O O . VAL A 1 103 ? 5.500 3.928 10.365 1.00 86.12 103 VAL A O 1
ATOM 816 N N . VAL A 1 104 ? 4.785 2.429 11.874 1.00 86.06 104 VAL A N 1
ATOM 817 C CA . VAL A 1 104 ? 5.410 1.266 11.214 1.00 86.06 104 VAL A CA 1
ATOM 818 C C . VAL A 1 104 ? 4.874 1.081 9.790 1.00 86.06 104 VAL A C 1
ATOM 820 O O . VAL A 1 104 ? 5.655 0.833 8.870 1.00 86.06 104 VAL A O 1
ATOM 823 N N . SER A 1 105 ? 3.567 1.282 9.583 1.00 84.38 105 SER A N 1
ATOM 824 C CA . SER A 1 105 ? 2.937 1.193 8.259 1.00 84.38 105 SER A CA 1
ATOM 825 C C . SER A 1 105 ? 3.413 2.258 7.264 1.00 84.38 105 SER A C 1
ATOM 827 O O . SER A 1 105 ? 3.279 2.056 6.062 1.00 84.38 105 SER A O 1
ATOM 829 N N . ILE A 1 106 ? 3.990 3.366 7.747 1.00 82.62 106 ILE A N 1
ATOM 830 C CA . ILE A 1 106 ? 4.561 4.437 6.919 1.00 82.62 106 ILE A CA 1
ATOM 831 C C . ILE A 1 106 ? 6.055 4.223 6.696 1.00 82.62 106 ILE A C 1
ATOM 833 O O . ILE A 1 106 ? 6.525 4.320 5.564 1.00 82.62 106 ILE A O 1
ATOM 837 N N . ILE A 1 107 ? 6.807 3.944 7.765 1.00 83.81 107 ILE A N 1
ATOM 838 C CA . ILE A 1 107 ? 8.273 3.894 7.720 1.00 83.81 107 ILE A CA 1
ATOM 839 C C . ILE A 1 107 ? 8.756 2.855 6.715 1.00 83.81 107 ILE A C 1
ATOM 841 O O . ILE A 1 107 ? 9.669 3.143 5.952 1.00 83.81 107 ILE A O 1
ATOM 845 N N . ILE A 1 108 ? 8.153 1.667 6.678 1.00 81.62 108 ILE A N 1
ATOM 846 C CA . ILE A 1 108 ? 8.626 0.592 5.797 1.00 81.62 108 ILE A CA 1
ATOM 847 C C . ILE A 1 108 ? 8.484 0.965 4.306 1.00 81.62 108 ILE A C 1
ATOM 849 O O . ILE A 1 108 ? 9.502 0.972 3.608 1.00 81.62 108 ILE A O 1
ATOM 853 N N . PRO A 1 109 ? 7.291 1.337 3.797 1.00 74.25 109 PRO A N 1
ATOM 854 C CA . PRO A 1 109 ? 7.152 1.835 2.427 1.00 74.25 109 PRO A CA 1
ATOM 855 C C . PRO A 1 109 ? 7.982 3.091 2.147 1.00 74.25 109 PRO A C 1
ATOM 857 O O . PRO A 1 109 ? 8.497 3.234 1.041 1.00 74.25 109 PRO A O 1
ATOM 860 N N . LEU A 1 110 ? 8.152 3.984 3.128 1.00 79.56 110 LEU A N 1
ATOM 861 C CA . LEU A 1 110 ? 8.990 5.172 2.969 1.00 79.56 110 LEU A CA 1
ATOM 862 C C . LEU A 1 110 ? 10.466 4.800 2.782 1.00 79.56 110 LEU A C 1
ATOM 864 O O . LEU A 1 110 ? 11.105 5.310 1.869 1.00 79.56 110 LEU A O 1
ATOM 868 N N . MET A 1 111 ? 11.000 3.889 3.598 1.00 81.31 111 MET A N 1
ATOM 869 C CA . MET A 1 111 ? 12.375 3.393 3.481 1.00 81.31 111 MET A CA 1
ATOM 870 C C . MET A 1 111 ? 12.592 2.673 2.150 1.00 81.31 111 MET A C 1
ATOM 872 O O . MET A 1 111 ? 13.609 2.900 1.494 1.00 81.31 111 MET A O 1
ATOM 876 N N . ALA A 1 112 ? 11.614 1.870 1.717 1.00 75.31 112 ALA A N 1
ATOM 877 C CA . ALA A 1 112 ? 11.627 1.276 0.386 1.00 75.31 112 ALA A CA 1
ATOM 878 C C . ALA A 1 112 ? 11.681 2.374 -0.691 1.00 75.31 112 ALA A C 1
ATOM 880 O O . ALA A 1 112 ? 12.586 2.367 -1.517 1.00 75.31 112 ALA A O 1
ATOM 881 N N . GLY A 1 113 ? 10.803 3.379 -0.640 1.00 72.19 113 GLY A N 1
ATOM 882 C CA . GLY A 1 113 ? 10.799 4.492 -1.594 1.00 72.19 113 GLY A CA 1
ATOM 883 C C . GLY A 1 113 ? 12.111 5.288 -1.627 1.00 72.19 113 GLY A C 1
ATOM 884 O O . GLY A 1 113 ? 12.633 5.555 -2.707 1.00 72.19 113 GLY A O 1
ATOM 885 N N . ILE A 1 114 ? 12.682 5.610 -0.460 1.00 76.75 114 ILE A N 1
ATOM 886 C CA . ILE A 1 114 ? 13.964 6.325 -0.338 1.00 76.75 114 ILE A CA 1
ATOM 887 C C . ILE A 1 114 ? 15.096 5.521 -0.985 1.00 76.75 114 ILE A C 1
ATOM 889 O O . ILE A 1 114 ? 15.914 6.099 -1.701 1.00 76.75 114 ILE A O 1
ATOM 893 N N . SER A 1 115 ? 15.128 4.197 -0.797 1.00 73.88 115 SER A N 1
ATOM 894 C CA . SER A 1 115 ? 16.173 3.347 -1.385 1.00 73.88 115 SER A CA 1
ATOM 895 C C . SER A 1 115 ? 16.207 3.398 -2.921 1.00 73.88 115 SER A C 1
ATOM 897 O O . SER A 1 115 ? 17.279 3.292 -3.512 1.00 73.88 115 SER A O 1
ATOM 899 N N . TYR A 1 116 ? 15.067 3.671 -3.566 1.00 72.56 116 TYR A N 1
ATOM 900 C CA . TYR A 1 116 ? 14.965 3.836 -5.019 1.00 72.56 116 TYR A CA 1
ATOM 901 C C . TYR A 1 116 ? 15.026 5.298 -5.489 1.00 72.56 116 TYR A C 1
ATOM 903 O O . TYR A 1 116 ? 15.030 5.557 -6.691 1.00 72.56 116 TYR A O 1
ATOM 911 N N . MET A 1 117 ? 15.114 6.275 -4.581 1.00 73.50 117 MET A N 1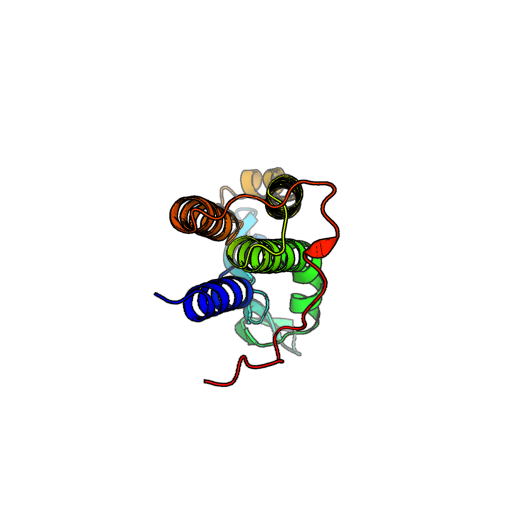
ATOM 912 C CA . MET A 1 117 ? 15.055 7.700 -4.925 1.00 73.50 117 MET A CA 1
ATOM 913 C C . MET A 1 117 ? 16.223 8.142 -5.816 1.00 73.50 117 MET A C 1
ATOM 915 O O . MET A 1 117 ? 16.022 8.913 -6.752 1.00 73.50 117 MET A O 1
ATOM 919 N N . VAL A 1 118 ? 17.428 7.610 -5.575 1.00 72.12 118 VAL A N 1
ATOM 920 C CA . VAL A 1 118 ? 18.608 7.860 -6.425 1.00 72.12 118 VAL A CA 1
ATOM 921 C C . VAL A 1 118 ? 18.356 7.361 -7.847 1.00 72.12 118 VAL A C 1
ATOM 923 O O . VAL A 1 118 ? 18.608 8.078 -8.811 1.00 72.12 118 VAL A O 1
ATOM 926 N N . TYR A 1 119 ? 17.791 6.162 -7.982 1.00 73.94 119 TYR A N 1
ATOM 927 C CA . TYR A 1 119 ? 17.446 5.587 -9.276 1.00 73.94 119 TYR A CA 1
ATOM 928 C C . TYR A 1 119 ? 16.363 6.416 -9.989 1.00 73.94 119 TYR A C 1
ATOM 930 O O . TYR A 1 119 ? 16.556 6.811 -11.136 1.00 73.94 119 TYR A O 1
ATOM 938 N N . PHE A 1 120 ? 15.282 6.801 -9.304 1.00 73.31 120 PHE A N 1
ATOM 939 C CA . PHE A 1 120 ? 14.223 7.631 -9.895 1.00 73.31 120 PHE A CA 1
ATOM 940 C C . PHE A 1 120 ? 14.695 9.023 -10.322 1.00 73.31 120 PHE A C 1
ATOM 942 O O . PHE A 1 120 ? 14.273 9.510 -11.372 1.00 73.31 120 PHE A O 1
ATOM 949 N N . ALA A 1 121 ? 15.618 9.629 -9.569 1.00 74.06 121 ALA A N 1
ATOM 950 C CA . ALA A 1 121 ? 16.241 10.892 -9.951 1.00 74.06 121 ALA A CA 1
ATOM 951 C C . ALA A 1 121 ? 17.039 10.764 -11.259 1.00 74.06 121 ALA A C 1
ATOM 953 O O . ALA A 1 121 ? 16.972 11.658 -12.100 1.00 74.06 121 ALA A O 1
ATOM 954 N N . THR A 1 122 ? 17.738 9.642 -11.474 1.00 72.50 122 THR A N 1
ATOM 955 C CA . THR A 1 122 ? 18.499 9.424 -12.719 1.00 72.50 122 THR A CA 1
ATOM 956 C C . THR A 1 122 ? 17.611 9.248 -13.949 1.00 72.50 122 THR A C 1
ATOM 958 O O . THR A 1 122 ? 18.004 9.645 -15.041 1.00 72.50 122 THR A O 1
ATOM 961 N N . VAL A 1 123 ? 16.399 8.714 -13.781 1.00 72.94 123 VAL A N 1
ATOM 962 C CA . VAL A 1 123 ? 15.466 8.445 -14.891 1.00 72.94 123 VAL A CA 1
ATOM 963 C C . VAL A 1 123 ? 14.366 9.502 -15.032 1.00 72.94 123 VAL A C 1
ATOM 965 O O . VAL A 1 123 ? 13.444 9.319 -15.823 1.00 72.94 123 VAL A O 1
ATOM 968 N N . SER A 1 124 ? 14.455 10.607 -14.276 1.00 73.88 124 SER A N 1
ATOM 969 C CA . SER A 1 124 ? 13.486 11.720 -14.272 1.00 73.88 124 SER A CA 1
ATOM 970 C C . SER A 1 124 ? 12.025 11.265 -14.177 1.00 73.88 124 SER A C 1
ATOM 972 O O . SER A 1 124 ? 11.146 11.810 -14.845 1.00 73.88 124 SER A O 1
ATOM 974 N N . SER A 1 125 ? 11.759 10.239 -13.370 1.00 72.38 125 SER A N 1
ATOM 975 C CA . SER A 1 125 ? 10.438 9.619 -13.296 1.00 72.38 125 SER A CA 1
ATOM 976 C C . SER A 1 125 ? 9.893 9.616 -11.877 1.00 72.38 125 SER A C 1
ATOM 978 O O . SER A 1 125 ? 10.633 9.631 -10.894 1.00 72.38 125 SER A O 1
ATOM 980 N N . PHE A 1 126 ? 8.569 9.611 -11.782 1.00 69.06 126 PHE A N 1
ATOM 981 C CA . PHE A 1 126 ? 7.856 9.584 -10.518 1.00 69.06 126 PHE A CA 1
ATOM 982 C C . PHE A 1 126 ? 7.603 8.145 -10.085 1.00 69.06 126 PHE A C 1
ATOM 984 O O . PHE A 1 126 ? 7.093 7.329 -10.853 1.00 69.06 126 PHE A O 1
ATOM 991 N N . ALA A 1 127 ? 7.908 7.865 -8.824 1.00 68.81 127 ALA A N 1
ATOM 992 C CA . ALA A 1 127 ? 7.431 6.683 -8.136 1.00 68.81 127 ALA A CA 1
ATOM 993 C C . ALA A 1 127 ? 6.449 7.091 -7.043 1.00 68.81 127 ALA A C 1
ATOM 995 O O . ALA A 1 127 ? 6.592 8.135 -6.404 1.00 68.81 127 ALA A O 1
ATOM 996 N N . TYR A 1 128 ? 5.445 6.253 -6.839 1.00 70.38 128 TYR A N 1
ATOM 997 C CA . TYR A 1 128 ? 4.406 6.450 -5.846 1.00 70.38 128 TYR A CA 1
ATOM 998 C C . TYR A 1 128 ? 4.346 5.229 -4.933 1.00 70.38 128 TYR A C 1
ATOM 1000 O O . TYR A 1 128 ? 4.198 4.101 -5.397 1.00 70.38 128 TYR A O 1
ATOM 1008 N N . ALA A 1 129 ? 4.434 5.462 -3.626 1.00 65.94 129 ALA A N 1
ATOM 1009 C CA . ALA A 1 129 ? 4.131 4.463 -2.610 1.00 65.94 129 ALA A CA 1
ATOM 1010 C C . ALA A 1 129 ? 2.722 4.745 -2.060 1.00 65.94 129 ALA A C 1
ATOM 1012 O O . ALA A 1 129 ? 2.509 5.709 -1.320 1.00 65.94 129 ALA A O 1
ATOM 1013 N N . GLY A 1 130 ? 1.749 3.925 -2.457 1.00 63.66 130 GLY A N 1
ATOM 1014 C CA . GLY A 1 130 ? 0.395 3.890 -1.886 1.00 63.66 130 GLY A CA 1
ATOM 1015 C C . GLY A 1 130 ? 0.219 2.649 -1.012 1.00 63.66 130 GLY A C 1
ATOM 1016 O O . GLY A 1 130 ? 1.186 1.942 -0.777 1.00 63.66 130 GLY A O 1
ATOM 1017 N N . PRO A 1 131 ? -0.953 2.326 -0.446 1.00 59.94 131 PRO A N 1
ATOM 1018 C CA . PRO A 1 131 ? -2.120 3.145 -0.114 1.00 59.94 131 PRO A CA 1
ATOM 1019 C C . PRO A 1 131 ? -1.995 3.826 1.270 1.00 59.94 131 PRO A C 1
ATOM 1021 O O . PRO A 1 131 ? -2.994 4.172 1.905 1.00 59.94 131 PRO A O 1
ATOM 1024 N N . VAL A 1 132 ? -0.772 3.984 1.775 1.00 64.31 132 VAL A N 1
ATOM 1025 C CA . VAL A 1 132 ? -0.455 4.461 3.131 1.00 64.31 132 VAL A CA 1
ATOM 1026 C C . VAL A 1 132 ? -1.134 5.795 3.503 1.00 64.31 132 VAL A C 1
ATOM 1028 O O . VAL A 1 132 ? -1.735 5.856 4.579 1.00 64.31 132 VAL A O 1
ATOM 1031 N N . PRO A 1 133 ? -1.160 6.841 2.645 1.00 59.50 133 PRO A N 1
ATOM 1032 C CA . PRO A 1 133 ? -1.813 8.105 3.000 1.00 59.50 133 PRO A CA 1
ATOM 1033 C C . PRO A 1 133 ? -3.326 7.952 3.191 1.00 59.50 133 PRO A C 1
ATOM 1035 O O . PRO A 1 133 ? -3.907 8.565 4.081 1.00 59.50 133 PRO A O 1
ATOM 1038 N N . ILE A 1 134 ? -3.965 7.093 2.391 1.00 65.31 134 ILE A N 1
ATOM 1039 C CA . ILE A 1 134 ? -5.410 6.849 2.455 1.00 65.31 134 ILE A CA 1
ATOM 1040 C C . ILE A 1 134 ? -5.754 6.107 3.747 1.00 65.31 134 ILE A C 1
ATOM 1042 O O . ILE A 1 134 ? -6.677 6.510 4.447 1.00 65.31 134 ILE A O 1
ATOM 1046 N N . HIS A 1 135 ? -4.981 5.081 4.116 1.00 66.69 135 HIS A N 1
ATOM 1047 C CA . HIS A 1 135 ? -5.188 4.360 5.375 1.00 66.69 135 HIS A CA 1
ATOM 1048 C C . HIS A 1 135 ? -4.984 5.265 6.589 1.00 66.69 135 HIS A C 1
ATOM 1050 O O . HIS A 1 135 ? -5.725 5.149 7.563 1.00 66.69 135 HIS A O 1
ATOM 1056 N N . PHE A 1 136 ? -4.038 6.204 6.522 1.00 67.12 136 PHE A N 1
ATOM 1057 C CA . PHE A 1 136 ? -3.823 7.176 7.587 1.00 67.12 136 PHE A CA 1
ATOM 1058 C C . PHE A 1 136 ? -4.974 8.185 7.695 1.00 67.12 136 PHE A C 1
ATOM 1060 O O . PHE A 1 136 ? -5.468 8.432 8.792 1.00 67.12 136 PHE A O 1
ATOM 1067 N N . ILE A 1 137 ? -5.452 8.722 6.566 1.00 67.38 137 ILE A N 1
ATOM 1068 C CA . ILE A 1 137 ? -6.601 9.641 6.529 1.00 67.38 137 ILE A CA 1
ATOM 1069 C C . ILE A 1 137 ? -7.858 8.937 7.045 1.00 67.38 137 ILE A C 1
ATOM 1071 O O . ILE A 1 137 ? -8.537 9.461 7.925 1.00 67.38 137 ILE A O 1
ATOM 1075 N N . VAL A 1 138 ? -8.148 7.733 6.548 1.00 67.06 138 VAL A N 1
ATOM 1076 C CA . VAL A 1 138 ? -9.298 6.934 6.986 1.00 67.06 138 VAL A CA 1
ATOM 1077 C C . VAL A 1 138 ? -9.167 6.585 8.468 1.00 67.06 138 VAL A C 1
ATOM 1079 O O . VAL A 1 138 ? -10.106 6.816 9.223 1.00 67.06 138 VAL A O 1
ATOM 1082 N N . GLY A 1 139 ? -7.997 6.128 8.919 1.00 66.25 139 GLY A N 1
ATOM 1083 C CA . GLY A 1 139 ? -7.729 5.849 10.330 1.00 66.25 139 GLY A CA 1
ATOM 1084 C C . GLY A 1 139 ? -7.951 7.069 11.227 1.00 66.25 139 GLY A C 1
ATOM 1085 O O . GLY A 1 139 ? -8.675 6.979 12.215 1.00 66.25 139 GLY A O 1
ATOM 1086 N N . ALA A 1 140 ? -7.416 8.233 10.855 1.00 69.94 140 ALA A N 1
ATOM 1087 C CA . ALA A 1 140 ? -7.586 9.478 11.603 1.00 69.94 140 ALA A CA 1
ATOM 1088 C C . ALA A 1 140 ? -9.051 9.946 11.646 1.00 69.94 140 ALA A C 1
ATOM 1090 O O . ALA A 1 140 ? -9.543 10.372 12.695 1.00 69.94 140 ALA A O 1
ATOM 1091 N N . VAL A 1 141 ? -9.771 9.838 10.525 1.00 71.88 141 VAL A N 1
ATOM 1092 C CA . VAL A 1 141 ? -11.202 10.161 10.445 1.00 71.88 141 VAL A CA 1
ATOM 1093 C C . VAL A 1 141 ? -12.015 9.227 11.339 1.00 71.88 141 VAL A C 1
ATOM 1095 O O . VAL A 1 141 ? -12.870 9.693 12.089 1.00 71.88 141 VAL A O 1
ATOM 1098 N N . LEU A 1 142 ? -11.722 7.928 11.322 1.00 68.12 142 LEU A N 1
ATOM 1099 C CA . LEU A 1 142 ? -12.423 6.944 12.142 1.00 68.12 142 LEU A CA 1
ATOM 1100 C C . LEU A 1 142 ? -12.171 7.140 13.629 1.00 68.12 142 LEU A C 1
ATOM 1102 O O . LEU A 1 142 ? -13.126 7.136 14.395 1.00 68.12 142 LEU A O 1
ATOM 1106 N N . ILE A 1 143 ? -10.930 7.413 14.031 1.00 68.25 143 ILE A N 1
ATOM 1107 C CA . ILE A 1 143 ? -10.597 7.783 15.412 1.00 68.25 143 ILE A CA 1
ATOM 1108 C C . ILE A 1 143 ? -11.423 8.998 15.858 1.00 68.25 143 ILE A C 1
ATOM 1110 O O . ILE A 1 143 ? -12.011 8.995 16.941 1.00 68.25 143 ILE A O 1
ATOM 1114 N N . LYS A 1 144 ? -11.507 10.032 15.011 1.00 71.56 144 LYS A N 1
ATOM 1115 C CA . LYS A 1 144 ? -12.256 11.261 15.306 1.00 71.56 144 LYS A CA 1
ATOM 1116 C C . LYS A 1 144 ? -13.766 11.017 15.416 1.00 71.56 144 LYS A C 1
ATOM 1118 O O . LYS A 1 144 ? -14.423 11.643 16.247 1.00 71.56 144 LYS A O 1
ATOM 1123 N N . ILE A 1 145 ? -14.321 10.133 14.584 1.00 67.19 145 ILE A N 1
ATOM 1124 C CA . ILE A 1 145 ? -15.757 9.814 14.558 1.00 67.19 145 ILE A CA 1
ATOM 1125 C C . ILE A 1 145 ? -16.145 8.866 15.690 1.00 67.19 145 ILE A C 1
ATOM 1127 O O . ILE A 1 145 ? -17.208 9.044 16.281 1.00 67.19 145 ILE A O 1
ATOM 1131 N N . ALA A 1 146 ? -15.301 7.883 16.003 1.00 61.47 146 ALA A N 1
ATOM 1132 C CA . ALA A 1 146 ? -15.633 6.814 16.931 1.00 61.47 146 ALA A CA 1
ATOM 1133 C C . ALA A 1 146 ? -15.974 7.351 18.333 1.00 61.47 146 ALA A C 1
ATOM 1135 O O . ALA A 1 146 ? -16.801 6.754 19.013 1.00 61.47 146 ALA A O 1
ATOM 1136 N N . ARG A 1 147 ? -15.398 8.491 18.762 1.00 60.34 147 ARG A N 1
ATOM 1137 C CA . ARG A 1 147 ? -15.605 9.081 20.109 1.00 60.34 147 ARG A CA 1
ATOM 1138 C C . ARG A 1 147 ? -15.454 8.051 21.247 1.00 60.34 147 ARG A C 1
ATOM 1140 O O . ARG A 1 147 ? -16.008 8.230 22.330 1.00 60.34 147 ARG A O 1
ATOM 1147 N N . ILE A 1 148 ? -14.715 6.968 21.004 1.00 60.84 148 ILE A N 1
ATOM 1148 C CA . ILE A 1 148 ? -14.530 5.874 21.954 1.00 60.84 148 ILE A CA 1
ATOM 1149 C C . ILE A 1 148 ? -13.533 6.343 23.000 1.00 60.84 148 ILE A C 1
ATOM 1151 O O . ILE A 1 148 ? -12.470 6.871 22.663 1.00 60.84 148 ILE A O 1
ATOM 1155 N N . ARG A 1 149 ? -13.881 6.171 24.279 1.00 57.41 149 ARG A N 1
ATOM 1156 C CA . ARG A 1 149 ? -12.934 6.426 25.362 1.00 57.41 149 ARG A CA 1
ATOM 1157 C C . ARG A 1 149 ? -11.802 5.407 25.231 1.00 57.41 149 ARG A C 1
ATOM 1159 O O . ARG A 1 149 ? -12.085 4.212 25.255 1.00 57.41 149 ARG A O 1
ATOM 1166 N N . PRO A 1 150 ? -10.549 5.846 25.047 1.00 56.03 150 PRO A N 1
ATOM 1167 C CA . PRO A 1 150 ? -9.435 4.923 24.930 1.00 56.03 150 PRO A CA 1
ATOM 1168 C C . PRO A 1 150 ? -9.357 4.065 26.195 1.00 56.03 150 PRO A C 1
ATOM 1170 O O . PRO A 1 150 ? -9.373 4.602 27.303 1.00 56.03 150 PRO A O 1
ATOM 1173 N N . VAL A 1 151 ? -9.269 2.745 26.020 1.00 59.16 151 VAL A N 1
ATOM 1174 C CA . VAL A 1 151 ? -8.980 1.814 27.118 1.00 59.16 151 VAL A CA 1
ATOM 1175 C C . VAL A 1 151 ? -7.633 2.198 27.725 1.00 59.16 151 VAL A C 1
ATOM 1177 O O . VAL A 1 151 ? -6.676 2.468 26.983 1.00 59.16 151 VAL A O 1
ATOM 1180 N N . ALA A 1 152 ? -7.559 2.263 29.056 1.00 50.91 152 ALA A N 1
ATOM 1181 C CA . ALA A 1 152 ? -6.331 2.628 29.751 1.00 50.91 152 ALA A CA 1
ATOM 1182 C C . ALA A 1 152 ? -5.204 1.637 29.389 1.00 50.91 152 ALA A C 1
ATOM 1184 O O . ALA A 1 152 ? -5.481 0.454 29.223 1.00 50.91 152 ALA A O 1
ATOM 1185 N N . PRO A 1 153 ? -3.940 2.077 29.246 1.00 48.62 153 PRO A N 1
ATOM 1186 C CA . PRO A 1 153 ? -2.840 1.234 28.752 1.00 48.62 153 PRO A CA 1
ATOM 1187 C C . PRO A 1 153 ? -2.564 -0.055 29.544 1.00 48.62 153 PRO A C 1
ATOM 1189 O O . PRO A 1 153 ? -1.850 -0.916 29.042 1.00 48.62 153 PRO A O 1
ATOM 1192 N N . TRP A 1 154 ? -3.075 -0.143 30.773 1.00 56.47 154 TRP A N 1
ATOM 1193 C CA . TRP A 1 154 ? -2.878 -1.224 31.747 1.00 56.47 154 TRP A CA 1
ATOM 1194 C C . TRP A 1 154 ? -4.176 -1.981 32.070 1.00 56.47 154 TRP A C 1
ATOM 1196 O O . TRP A 1 154 ? -4.236 -2.708 33.057 1.00 56.47 154 TRP A O 1
ATOM 1206 N N . ASP A 1 155 ? -5.242 -1.748 31.306 1.00 59.88 155 ASP A N 1
ATOM 1207 C CA . ASP A 1 155 ? -6.527 -2.403 31.520 1.00 59.88 155 ASP A CA 1
ATOM 1208 C C . ASP A 1 155 ? -6.642 -3.636 30.612 1.00 59.88 155 ASP A C 1
ATOM 1210 O O . ASP A 1 155 ? -7.081 -3.554 29.463 1.00 59.88 155 ASP A O 1
ATOM 1214 N N . ASP A 1 156 ? -6.201 -4.779 31.143 1.00 57.59 156 ASP A N 1
ATOM 1215 C CA . ASP A 1 156 ? -6.210 -6.088 30.472 1.00 57.59 156 ASP A CA 1
ATOM 1216 C C . ASP A 1 156 ? -7.627 -6.694 30.353 1.00 57.59 156 ASP A C 1
ATOM 1218 O O . ASP A 1 156 ? -7.807 -7.786 29.813 1.00 57.59 156 ASP A O 1
ATOM 1222 N N . SER A 1 157 ? -8.667 -5.999 30.831 1.00 58.72 157 SER A N 1
ATOM 1223 C CA . SER A 1 157 ? -10.050 -6.497 30.802 1.00 58.72 157 SER A CA 1
ATOM 1224 C C . SER A 1 157 ? -10.671 -6.546 29.395 1.00 58.72 157 SER A C 1
ATOM 1226 O O . SER A 1 157 ? -11.660 -7.251 29.183 1.00 58.72 157 SER A O 1
ATOM 1228 N N . ALA A 1 158 ? -10.078 -5.856 28.413 1.00 55.28 158 ALA A N 1
ATOM 1229 C CA . ALA A 1 158 ? -10.618 -5.708 27.056 1.00 55.28 158 ALA A CA 1
ATOM 1230 C C . ALA A 1 158 ? -10.479 -6.950 26.146 1.00 55.28 158 ALA A C 1
ATOM 1232 O O . ALA A 1 158 ? -11.038 -6.960 25.045 1.00 55.28 158 ALA A O 1
ATOM 1233 N N . ASP A 1 159 ? -9.767 -7.994 26.582 1.00 55.19 159 ASP A N 1
ATOM 1234 C CA . ASP A 1 159 ? -9.480 -9.192 25.773 1.00 55.19 159 ASP A CA 1
ATOM 1235 C C . ASP A 1 159 ? -10.497 -10.342 25.934 1.00 55.19 159 ASP A C 1
ATOM 1237 O O . ASP A 1 159 ? -10.297 -11.429 25.392 1.00 55.19 159 ASP A O 1
ATOM 1241 N N . THR A 1 160 ? -11.608 -10.142 26.648 1.00 51.66 160 THR A N 1
ATOM 1242 C CA . THR A 1 160 ? -12.362 -11.283 27.199 1.00 51.66 160 THR A CA 1
ATOM 1243 C C . THR A 1 160 ? -13.477 -11.886 26.343 1.00 51.66 160 THR A C 1
ATOM 1245 O O . THR A 1 160 ? -13.841 -13.022 26.631 1.00 51.66 160 THR A O 1
ATOM 1248 N N . GLU A 1 161 ? -13.963 -11.261 25.257 1.00 52.91 161 GLU A N 1
ATOM 1249 C CA . GLU A 1 161 ? -14.987 -11.918 24.416 1.00 52.91 161 GLU A CA 1
ATOM 1250 C C . GLU A 1 161 ? -14.670 -12.013 22.912 1.00 52.91 161 GLU A C 1
ATOM 1252 O O . GLU A 1 161 ? -14.474 -10.996 22.223 1.00 52.91 161 GLU A O 1
ATOM 1257 N N . PRO A 1 162 ? -14.645 -13.239 22.352 1.00 49.06 162 PRO A N 1
ATOM 1258 C CA . PRO A 1 162 ? -14.433 -13.446 20.932 1.00 49.06 162 PRO A CA 1
ATOM 1259 C C . PRO A 1 162 ? -15.604 -12.942 20.074 1.00 49.06 162 PRO A C 1
ATOM 1261 O O . PRO A 1 162 ? -16.772 -13.048 20.421 1.00 49.06 162 PRO A O 1
ATOM 1264 N N . TRP A 1 163 ? -15.269 -12.408 18.898 1.00 47.81 163 TRP A N 1
ATOM 1265 C CA . TRP A 1 163 ? -16.158 -11.670 17.985 1.00 47.81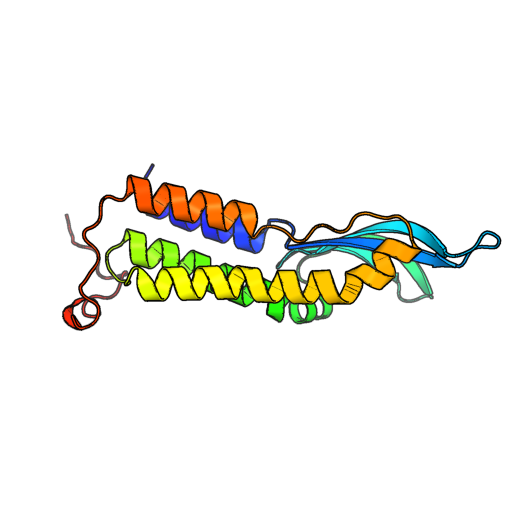 163 TRP A CA 1
ATOM 1266 C C . TRP A 1 163 ? -17.292 -12.487 17.335 1.00 47.81 163 TRP A C 1
ATOM 1268 O O . TRP A 1 163 ? -18.103 -11.906 16.616 1.00 47.81 163 TRP A O 1
ATOM 1278 N N . TRP A 1 164 ? -17.317 -13.807 17.528 1.00 59.09 164 TRP A N 1
ATOM 1279 C CA . TRP A 1 164 ? -18.324 -14.718 16.969 1.00 59.09 164 TRP A CA 1
ATOM 1280 C C . TRP A 1 164 ? -19.414 -15.108 17.971 1.00 59.09 164 TRP A C 1
ATOM 1282 O O . TRP A 1 164 ? -20.337 -15.829 17.601 1.00 59.09 164 TRP A O 1
ATOM 1292 N N . ILE A 1 165 ? -19.312 -14.672 19.229 1.00 55.03 165 ILE A N 1
ATOM 1293 C CA . ILE A 1 165 ? -20.411 -14.813 20.180 1.00 55.03 165 ILE A CA 1
ATOM 1294 C C . ILE A 1 165 ? -21.378 -13.674 19.866 1.00 55.03 165 ILE A C 1
ATOM 1296 O O . ILE A 1 165 ? -21.150 -12.518 20.214 1.00 55.03 165 ILE A O 1
ATOM 1300 N N . GLU A 1 166 ? -22.394 -13.992 19.069 1.00 53.22 166 GLU A N 1
ATOM 1301 C CA . GLU A 1 166 ? -23.515 -13.101 18.810 1.00 53.22 166 GLU A CA 1
ATOM 1302 C C . GLU A 1 166 ? -24.217 -12.813 20.140 1.00 53.22 166 GLU A C 1
ATOM 1304 O O . GLU A 1 166 ? -24.694 -13.733 20.807 1.00 53.22 166 GLU A O 1
ATOM 1309 N N . GLU A 1 167 ? -24.302 -11.538 20.524 1.00 48.00 167 GLU A N 1
ATOM 1310 C CA . GLU A 1 167 ? -25.349 -11.102 21.443 1.00 48.00 167 GLU A CA 1
ATOM 1311 C C . GLU A 1 167 ? -26.680 -11.379 20.735 1.00 48.00 167 GLU A C 1
ATOM 1313 O O . GLU A 1 167 ? -27.071 -10.669 19.804 1.00 48.00 167 GLU A O 1
ATOM 1318 N N . GLY A 1 168 ? -27.311 -12.491 21.114 1.00 42.00 168 GLY A N 1
ATOM 1319 C CA . GLY A 1 168 ? -28.649 -12.845 20.673 1.00 42.00 168 GLY A CA 1
ATOM 1320 C C . GLY A 1 168 ? -29.609 -11.716 21.030 1.00 42.00 168 GLY A C 1
ATOM 1321 O O . GLY A 1 168 ? -29.767 -11.387 22.206 1.00 42.00 168 GLY A O 1
ATOM 1322 N N . TYR A 1 169 ? -30.202 -11.118 19.998 1.00 41.75 169 TYR A N 1
ATOM 1323 C CA . TYR A 1 169 ? -31.399 -10.290 20.118 1.00 41.75 169 TYR A CA 1
ATOM 1324 C C . TYR A 1 169 ? -32.635 -11.170 20.292 1.00 41.75 169 TYR A C 1
ATOM 1326 O O . TYR A 1 169 ? -32.717 -12.207 19.591 1.00 41.75 169 TYR A O 1
#

Radius of gyration: 19.91 Å; chains: 1; bounding box: 52×30×60 Å

Secondary structure (DSSP, 8-state):
--HHHHHHHHHHHHHHS-SEEEEEEEEETTEEEEEEEEEE-SSEEEEEEE-TTS-EEEEEEES-HHHHHHHHHHHHHHHHHHHHHHHHHTT-S-HHHHHHHHHHHHHHHHHHHHHHHHHHHHTT---EE-SHHHHHHHHHHHHHHH-PPPPPTT-GGGG---TTS----

Sequence (169 aa):
MTIRQVSLIMVLTSVVAPVMVYPYTGWSHGGVQVEHYQVYAMVWYYGAVYGGYGEYSVGIRFFDPLMMLSTIPVTVPVLLFALAVVRYCQGRWHMAKLLAMGVVSIIIPLMAGISYMVYFATVSSFAYAGPVPIHFIVGAVLIKIARIRPVAPWDDSADTEPWWIEEGY